Protein AF-A0A9W5U117-F1 (afdb_monomer)

Organism: NCBI:txid1827502

Nearest PDB structures (foldseek):
  7nsu-assembly1_D  TM=4.011E-01  e=8.907E+00  Escherichia coli
  5ew5-assembly4_D  TM=3.492E-01  e=7.490E+00  Escherichia coli
  2b5u-assembly2_C  TM=2.990E-01  e=9.998E+00  Escherichia coli

pLDDT: mean 82.05, std 20.02, range [37.41, 98.69]

Solvent-accessible surface area (backbone atoms only — not comparable to full-atom values): 9641 Å² total; per-residue (Å²): 63,78,56,64,68,55,53,55,46,52,48,52,50,50,52,39,69,75,46,72,49,92,86,60,82,87,54,60,66,49,38,70,44,58,48,43,51,49,37,51,51,51,47,55,52,50,52,52,56,39,51,54,50,35,51,56,52,61,75,46,41,90,84,46,91,71,83,72,72,79,61,64,67,60,52,48,51,38,52,54,51,46,55,49,39,53,50,53,44,52,53,50,51,52,51,49,53,51,50,52,52,56,51,53,53,52,49,53,41,52,52,50,51,51,53,51,54,50,52,53,53,51,32,56,73,69,70,66,72,46,87,87,72,64,62,59,66,76,47,54,67,43,35,88,74,61,83,87,85,75,89,69,71,67,74,65,71,72,73,78,74,87,125

Foldseek 3Di:
DPPVVVLVVVLVVLVCVLPVDPPDDDDLCCLVPVQLVVLVVQVVVLVVVQVVVQVVCVVCCVVDPDDGDDCVVSNVVSVVSNVVSVVSSVSVVVSVVSSVVSVVVVVVLVVLVVVVVVVVVVCVVVVNDDPVPPPVVSVVVSPPPDDDDDPPPVVPPPPPDDD

Sequence (163 aa):
MVDYQNVLTDMKDSVRTFESNSSGFVSQQFLEQDVADGFDKVKKKTIALTDDANSIIGSVQDLVSVKNIDDSEVLNNVRDGKKKAERIVEELTILDDYGTSQLEQTKEDLQTMKTYLTDIELRFKSGDLSVGNFDLEAVKGIGAYKGDSECCLWTRRYKFRKY

Structure (mmCIF, N/CA/C/O backbone):
data_AF-A0A9W5U117-F1
#
_entry.id   AF-A0A9W5U117-F1
#
loop_
_atom_site.group_PDB
_atom_site.id
_atom_site.type_symbol
_atom_site.label_atom_id
_atom_site.label_alt_id
_atom_site.label_comp_id
_atom_site.label_asym_id
_atom_site.label_entity_id
_atom_site.label_seq_id
_atom_site.pdbx_PDB_ins_code
_atom_site.Cart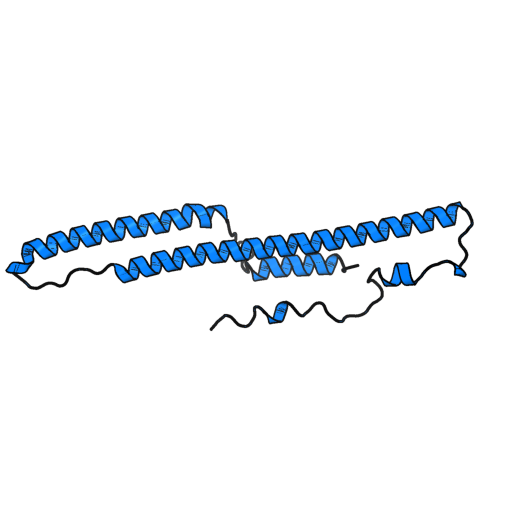n_x
_atom_site.Cartn_y
_atom_site.Cartn_z
_atom_site.occupancy
_atom_site.B_iso_or_equiv
_atom_site.auth_seq_id
_atom_site.auth_comp_id
_atom_site.auth_asym_id
_atom_site.auth_atom_id
_atom_site.pdbx_PDB_model_num
ATOM 1 N N . MET A 1 1 ? 19.114 -4.445 -25.990 1.00 50.53 1 MET A N 1
ATOM 2 C CA . MET A 1 1 ? 17.987 -3.548 -26.248 1.00 50.53 1 MET A CA 1
ATOM 3 C C . MET A 1 1 ? 16.709 -4.274 -25.948 1.00 50.53 1 MET A C 1
ATOM 5 O O . MET A 1 1 ? 16.259 -5.099 -26.738 1.00 50.53 1 MET A O 1
ATOM 9 N N . VAL A 1 2 ? 16.179 -3.974 -24.772 1.00 54.59 2 VAL A N 1
ATOM 10 C CA . VAL A 1 2 ? 14.787 -4.257 -24.479 1.00 54.59 2 VAL A CA 1
ATOM 11 C C . VAL A 1 2 ? 13.951 -3.543 -25.534 1.00 54.59 2 VAL A C 1
ATOM 13 O O . VAL A 1 2 ? 14.216 -2.385 -25.863 1.00 54.59 2 VAL A O 1
ATOM 16 N N . ASP A 1 3 ? 12.991 -4.242 -26.125 1.00 72.69 3 ASP A N 1
ATOM 17 C CA . ASP A 1 3 ? 12.005 -3.579 -26.963 1.00 72.69 3 ASP A CA 1
ATOM 18 C C . ASP A 1 3 ? 11.285 -2.564 -26.071 1.00 72.69 3 ASP A C 1
ATOM 20 O O . ASP A 1 3 ? 10.560 -2.937 -25.151 1.00 72.69 3 ASP A O 1
ATOM 24 N N . TYR A 1 4 ? 11.552 -1.278 -26.299 1.00 77.06 4 TYR A N 1
ATOM 25 C CA . TYR A 1 4 ? 11.001 -0.187 -25.502 1.00 77.06 4 TYR A CA 1
ATOM 26 C C . TYR A 1 4 ? 9.473 -0.261 -25.434 1.00 77.06 4 TYR A C 1
ATOM 28 O O . TYR A 1 4 ? 8.872 0.045 -24.405 1.00 77.06 4 TYR A O 1
ATOM 36 N N . GLN A 1 5 ? 8.838 -0.726 -26.513 1.00 82.12 5 GLN A N 1
ATOM 37 C CA . GLN A 1 5 ? 7.403 -0.941 -26.538 1.00 82.12 5 GLN A CA 1
ATOM 38 C C . GLN A 1 5 ? 6.990 -2.074 -25.591 1.00 82.12 5 GLN A C 1
ATOM 40 O O . GLN A 1 5 ? 5.984 -1.933 -24.893 1.00 82.12 5 GLN A O 1
ATOM 45 N N . ASN A 1 6 ? 7.767 -3.155 -25.517 1.00 85.50 6 ASN A N 1
ATOM 46 C CA . ASN A 1 6 ? 7.522 -4.241 -24.567 1.00 85.50 6 ASN A CA 1
ATOM 47 C C . ASN A 1 6 ? 7.774 -3.786 -23.126 1.00 85.50 6 ASN A C 1
ATOM 49 O O . ASN A 1 6 ? 6.921 -4.042 -22.289 1.00 85.50 6 ASN A O 1
ATOM 53 N N . VAL A 1 7 ? 8.829 -3.005 -22.849 1.00 86.25 7 VAL A N 1
ATOM 54 C CA . VAL A 1 7 ? 9.057 -2.412 -21.511 1.00 86.25 7 VAL A CA 1
ATOM 55 C C . VAL A 1 7 ? 7.846 -1.614 -21.048 1.00 86.25 7 VAL A C 1
ATOM 57 O O . VAL A 1 7 ? 7.329 -1.822 -19.953 1.00 86.25 7 VAL A O 1
ATOM 60 N N . LEU A 1 8 ? 7.366 -0.697 -21.891 1.00 89.50 8 LEU A N 1
ATOM 61 C CA . LEU A 1 8 ? 6.207 0.124 -21.557 1.00 89.50 8 LEU A CA 1
ATOM 62 C C . LEU A 1 8 ? 4.930 -0.711 -21.414 1.00 89.50 8 LEU A C 1
ATOM 64 O O . LEU A 1 8 ? 4.066 -0.375 -20.603 1.00 89.50 8 LEU A O 1
ATOM 68 N N . THR A 1 9 ? 4.804 -1.788 -22.193 1.00 92.25 9 THR A N 1
ATOM 69 C CA . THR A 1 9 ? 3.680 -2.726 -22.093 1.00 92.25 9 THR A CA 1
ATOM 70 C C . THR A 1 9 ? 3.724 -3.480 -20.764 1.00 92.25 9 THR A C 1
ATOM 72 O O . THR A 1 9 ? 2.730 -3.470 -20.042 1.00 92.25 9 THR A O 1
ATOM 75 N N . ASP A 1 10 ? 4.880 -4.013 -20.378 1.00 90.81 10 ASP A N 1
ATOM 76 C CA . ASP A 1 10 ? 5.081 -4.745 -19.126 1.00 90.81 10 ASP A CA 1
ATOM 77 C C . ASP A 1 10 ? 4.882 -3.846 -17.897 1.00 90.81 10 ASP A C 1
ATOM 79 O O . ASP A 1 10 ? 4.222 -4.237 -16.930 1.00 90.81 10 ASP A O 1
ATOM 83 N N . MET A 1 11 ? 5.375 -2.603 -17.940 1.00 92.62 11 MET A N 1
ATOM 84 C CA . MET A 1 11 ? 5.128 -1.607 -16.891 1.00 92.62 11 MET A CA 1
ATOM 85 C C . MET A 1 11 ? 3.634 -1.298 -16.759 1.00 92.62 11 MET A C 1
ATOM 87 O O . MET A 1 11 ? 3.086 -1.288 -15.654 1.00 92.62 11 MET A O 1
ATOM 91 N N . LYS A 1 12 ? 2.947 -1.080 -17.884 1.00 93.62 12 LYS A N 1
ATOM 92 C CA . LYS A 1 12 ? 1.503 -0.822 -17.904 1.00 93.62 12 LYS A CA 1
ATOM 93 C C . LYS A 1 12 ? 0.707 -2.005 -17.353 1.00 93.62 12 LYS A C 1
ATOM 95 O O . LYS A 1 12 ? -0.246 -1.797 -16.600 1.00 93.62 12 LYS A O 1
ATOM 100 N N . ASP A 1 13 ? 1.081 -3.226 -17.713 1.00 94.19 13 ASP A N 1
ATOM 101 C CA . ASP A 1 13 ? 0.420 -4.441 -17.243 1.00 94.19 13 ASP A CA 1
ATOM 102 C C . ASP A 1 13 ? 0.707 -4.712 -15.763 1.00 94.19 13 ASP A C 1
ATOM 104 O O . ASP A 1 13 ? -0.182 -5.168 -15.041 1.00 94.19 13 ASP A O 1
ATOM 108 N N . SER A 1 14 ? 1.891 -4.344 -15.271 1.00 94.12 14 SER A N 1
ATOM 109 C CA . SER A 1 14 ? 2.236 -4.401 -13.845 1.00 94.12 14 SER A CA 1
ATOM 110 C C . SER A 1 14 ? 1.375 -3.442 -13.020 1.00 94.12 14 SER A C 1
ATOM 112 O O . SER A 1 14 ? 0.785 -3.856 -12.021 1.00 94.12 14 SER A O 1
ATOM 114 N N . VAL A 1 15 ? 1.193 -2.199 -13.487 1.00 94.62 15 VAL A N 1
ATOM 115 C CA . VAL A 1 15 ? 0.280 -1.226 -12.857 1.00 94.62 15 VAL A CA 1
ATOM 116 C C . VAL A 1 15 ? -1.161 -1.745 -12.851 1.00 94.62 15 VAL A C 1
ATOM 118 O O . VAL A 1 15 ? -1.825 -1.701 -11.820 1.00 94.62 15 VAL A O 1
ATOM 121 N N . ARG A 1 16 ? -1.642 -2.296 -13.973 1.00 93.81 16 ARG A N 1
ATOM 122 C CA . ARG A 1 16 ? -2.995 -2.880 -14.073 1.00 93.81 16 ARG A CA 1
ATOM 123 C C . ARG A 1 16 ? -3.186 -4.132 -13.222 1.00 93.81 16 ARG A C 1
ATOM 125 O O . ARG A 1 16 ? -4.301 -4.430 -12.808 1.00 93.81 16 ARG A O 1
ATOM 132 N N . THR A 1 17 ? -2.125 -4.898 -12.999 1.00 94.31 17 THR A N 1
ATOM 133 C CA . THR A 1 17 ? -2.172 -6.078 -12.129 1.00 94.31 17 THR A CA 1
ATOM 134 C C . THR A 1 17 ? -2.291 -5.661 -10.666 1.00 94.31 17 THR A C 1
ATOM 136 O O . THR A 1 17 ? -3.016 -6.310 -9.913 1.00 94.31 17 THR A O 1
ATOM 139 N N . PHE A 1 18 ? -1.613 -4.576 -10.281 1.00 95.31 18 PHE A N 1
ATOM 140 C CA . PHE A 1 18 ? -1.716 -3.991 -8.948 1.00 95.31 18 PHE A CA 1
ATOM 141 C C . PHE A 1 18 ? -3.092 -3.347 -8.709 1.00 95.31 18 PHE A C 1
ATOM 143 O O . PHE A 1 18 ? -3.760 -3.671 -7.730 1.00 95.31 18 PHE A O 1
ATOM 150 N N . GLU A 1 19 ? -3.559 -2.507 -9.637 1.00 95.69 19 GLU A N 1
ATOM 151 C CA . GLU A 1 19 ? -4.892 -1.901 -9.605 1.00 95.69 19 GLU A CA 1
ATOM 152 C C . GLU A 1 19 ? -5.618 -2.127 -10.937 1.00 95.69 19 GLU A C 1
ATOM 154 O O . GLU A 1 19 ? -5.381 -1.460 -11.947 1.00 95.69 19 GLU A O 1
ATOM 159 N N . SER A 1 20 ? -6.515 -3.112 -10.932 1.00 94.94 20 SER A N 1
ATOM 160 C CA . SER A 1 20 ? -7.248 -3.541 -12.128 1.00 94.94 20 SER A CA 1
ATOM 161 C C . SER A 1 20 ? -8.339 -2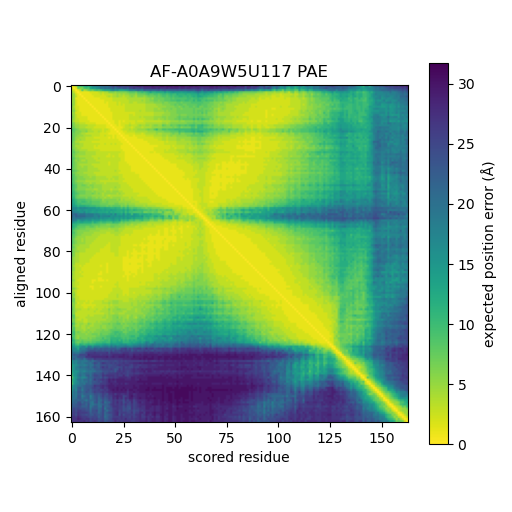.569 -12.570 1.00 94.94 20 SER A C 1
ATOM 163 O O . SER A 1 20 ? -8.735 -2.575 -13.740 1.00 94.94 20 SER A O 1
ATOM 165 N N . ASN A 1 21 ? -8.847 -1.740 -11.657 1.00 95.81 21 ASN A N 1
ATOM 166 C CA . ASN A 1 21 ? -9.831 -0.732 -11.990 1.00 95.81 21 ASN A CA 1
ATOM 167 C C . ASN A 1 21 ? -9.139 0.434 -12.702 1.00 95.81 21 ASN A C 1
ATOM 169 O O . ASN A 1 21 ? -8.279 1.106 -12.144 1.00 95.81 21 ASN A O 1
ATOM 173 N N . SER A 1 22 ? -9.570 0.737 -13.925 1.00 90.88 22 SER A N 1
ATOM 174 C CA . SER A 1 22 ? -9.019 1.847 -14.708 1.00 90.88 22 SER A CA 1
ATOM 175 C C . SER A 1 22 ? -9.222 3.227 -14.075 1.00 90.88 22 SER A C 1
ATOM 177 O O . SER A 1 22 ? -8.511 4.159 -14.435 1.00 90.88 22 SER A O 1
ATOM 179 N N . SER A 1 23 ? -10.202 3.376 -13.180 1.00 94.50 23 SER A N 1
ATOM 180 C CA . SER A 1 23 ? -10.399 4.583 -12.367 1.00 94.50 23 SER A CA 1
ATOM 181 C C . SER A 1 23 ? -9.977 4.382 -10.908 1.00 94.50 23 SER A C 1
ATOM 183 O O . SER A 1 23 ? -10.337 5.189 -10.053 1.00 94.50 23 SER A O 1
ATOM 185 N N . GLY A 1 24 ? -9.300 3.273 -10.603 1.00 94.25 24 GLY A N 1
ATOM 186 C CA . GLY A 1 24 ? -8.748 2.994 -9.288 1.00 94.25 24 GLY A CA 1
ATOM 187 C C . GLY A 1 24 ? -7.577 3.923 -8.989 1.00 94.25 24 GLY A C 1
ATOM 188 O O . GLY A 1 24 ? -6.803 4.285 -9.874 1.00 94.25 24 GLY A O 1
ATOM 189 N N . PHE A 1 25 ? -7.470 4.334 -7.732 1.00 94.44 25 PHE A N 1
ATOM 190 C CA . PHE A 1 25 ? -6.395 5.191 -7.258 1.00 94.44 25 PHE A CA 1
ATOM 191 C C . PHE A 1 25 ? -5.985 4.747 -5.859 1.00 94.44 25 PHE A C 1
ATOM 193 O O . PHE A 1 25 ? -6.806 4.725 -4.941 1.00 94.44 25 PHE A O 1
ATOM 200 N N . VAL A 1 26 ? -4.707 4.404 -5.709 1.00 95.88 26 VAL A N 1
ATOM 201 C CA . VAL A 1 26 ? -4.105 4.029 -4.431 1.00 95.88 26 VAL A CA 1
ATOM 202 C C . VAL A 1 26 ? -3.204 5.172 -3.987 1.00 95.88 26 VAL A C 1
ATOM 204 O O . VAL A 1 26 ? -2.243 5.512 -4.670 1.00 95.88 26 VAL A O 1
ATOM 207 N N . SER A 1 27 ? -3.521 5.774 -2.842 1.00 97.50 27 SER A N 1
ATOM 208 C CA . SER A 1 27 ? -2.702 6.824 -2.236 1.00 97.50 27 SER A CA 1
ATOM 209 C C . SER A 1 27 ? -1.953 6.267 -1.036 1.00 97.50 27 SER A C 1
ATOM 211 O O . SER A 1 27 ? -2.570 5.913 -0.031 1.00 97.50 27 SER A O 1
ATOM 213 N N . GLN A 1 28 ? -0.623 6.223 -1.134 1.00 97.25 28 GLN A N 1
ATOM 214 C CA . GLN A 1 28 ? 0.247 5.835 -0.023 1.00 97.25 28 GLN A CA 1
ATOM 215 C C . GLN A 1 28 ? -0.006 6.709 1.208 1.00 97.25 28 GLN A C 1
ATOM 217 O O . GLN A 1 28 ? -0.242 6.184 2.290 1.00 97.25 28 GLN A O 1
ATOM 222 N N . GLN A 1 29 ? -0.061 8.032 1.025 1.00 97.75 29 GLN A N 1
ATOM 223 C CA . GLN A 1 29 ? -0.299 8.968 2.121 1.00 97.75 29 GLN A CA 1
ATOM 224 C C . GLN A 1 29 ? -1.622 8.678 2.843 1.00 97.75 29 GLN A C 1
ATOM 226 O O . GLN A 1 29 ? -1.661 8.667 4.069 1.00 97.75 29 GLN A O 1
ATOM 231 N N . PHE A 1 30 ? -2.694 8.401 2.09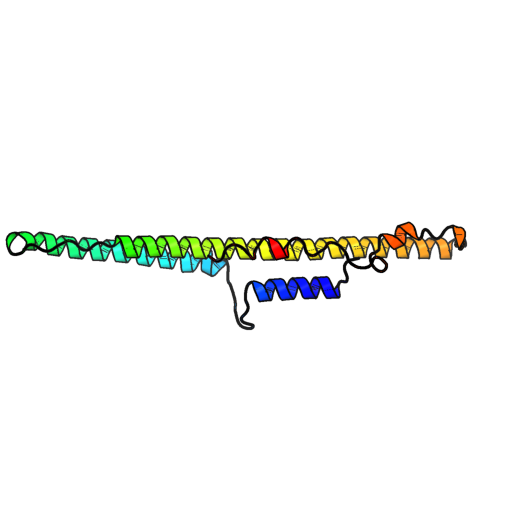5 1.00 98.00 30 PHE A N 1
ATOM 232 C CA . PHE A 1 30 ? -3.992 8.061 2.682 1.00 98.00 30 PHE A CA 1
ATOM 233 C C . PHE A 1 30 ? -3.927 6.765 3.506 1.00 98.00 30 PHE A C 1
ATOM 235 O O . PHE A 1 30 ? -4.519 6.676 4.580 1.00 98.00 30 PHE A O 1
ATOM 242 N N . LEU A 1 31 ? -3.195 5.753 3.029 1.00 98.19 31 LEU A N 1
ATOM 243 C CA . LEU A 1 31 ? -3.026 4.484 3.742 1.00 98.19 31 LEU A CA 1
ATOM 244 C C . LEU A 1 31 ? -2.189 4.641 5.021 1.00 98.19 31 LEU A C 1
ATOM 246 O O . LEU A 1 31 ? -2.549 4.090 6.062 1.00 98.19 31 LEU A O 1
ATOM 250 N N . GLU A 1 32 ? -1.095 5.395 4.950 1.00 97.25 32 GLU A N 1
ATOM 251 C CA . GLU A 1 32 ? -0.170 5.601 6.070 1.00 97.25 32 GLU A CA 1
ATOM 252 C C . GLU A 1 32 ? -0.718 6.561 7.129 1.00 97.25 32 GLU A C 1
ATOM 254 O O . GLU A 1 32 ? -0.394 6.417 8.306 1.00 97.25 32 GLU A O 1
ATOM 259 N N . GLN A 1 33 ? -1.541 7.534 6.728 1.00 96.75 33 GLN A N 1
ATOM 260 C CA . GLN A 1 33 ? -2.073 8.568 7.616 1.00 96.75 33 GLN A CA 1
ATOM 261 C C . GLN A 1 33 ? -3.543 8.301 7.934 1.00 96.75 33 GLN A C 1
ATOM 263 O O . GLN A 1 33 ? -3.868 7.812 9.014 1.00 96.75 33 GLN A O 1
ATOM 268 N N . ASP A 1 34 ? -4.445 8.572 6.990 1.00 97.94 34 ASP A N 1
ATOM 269 C CA . ASP A 1 34 ? -5.888 8.582 7.244 1.00 97.94 34 ASP A CA 1
ATOM 270 C C . ASP A 1 34 ? -6.436 7.216 7.671 1.00 97.94 34 ASP A C 1
ATOM 272 O O . ASP A 1 34 ? -7.250 7.124 8.596 1.00 97.94 34 ASP A O 1
ATOM 276 N N . VAL A 1 35 ? -5.990 6.140 7.019 1.00 97.75 35 VAL A N 1
ATOM 277 C CA . VAL A 1 35 ? -6.416 4.776 7.354 1.00 97.75 35 VAL A CA 1
ATOM 278 C C . VAL A 1 35 ? -5.835 4.344 8.699 1.00 97.75 35 VAL A C 1
ATOM 280 O O . VAL A 1 35 ? -6.575 3.813 9.534 1.00 97.75 35 VAL A O 1
ATOM 283 N N . ALA A 1 36 ? -4.549 4.604 8.950 1.00 95.31 36 ALA A N 1
ATOM 284 C CA . ALA A 1 36 ? -3.911 4.296 10.228 1.00 95.31 36 ALA A CA 1
ATOM 285 C C . ALA A 1 36 ? -4.595 5.029 11.400 1.00 95.31 36 ALA A C 1
ATOM 287 O O . ALA A 1 36 ? -4.961 4.395 12.399 1.00 95.31 36 ALA A O 1
ATOM 288 N N . ASP A 1 37 ? -4.862 6.326 11.232 1.00 97.88 37 ASP A N 1
ATOM 289 C CA . ASP A 1 37 ? -5.573 7.171 12.193 1.00 97.88 37 ASP A CA 1
ATOM 290 C C . ASP A 1 37 ? -7.024 6.731 12.388 1.00 97.88 37 ASP A C 1
ATOM 292 O O . ASP A 1 37 ? -7.544 6.729 13.509 1.00 97.88 37 ASP A O 1
ATOM 296 N N . GLY A 1 38 ? -7.704 6.354 11.303 1.00 98.50 38 GLY A N 1
ATOM 297 C CA . GLY A 1 38 ? -9.057 5.810 11.339 1.00 98.50 38 GLY A CA 1
ATOM 298 C C . GLY A 1 38 ? -9.132 4.567 12.222 1.00 98.50 38 GLY A C 1
ATOM 299 O O . GLY A 1 38 ? -9.978 4.485 13.117 1.00 98.50 38 GLY A O 1
ATOM 300 N N . PHE A 1 39 ? -8.191 3.642 12.044 1.00 98.50 39 PHE A N 1
ATOM 301 C CA . PHE A 1 39 ? -8.080 2.445 12.873 1.00 98.50 39 PHE A CA 1
ATOM 302 C C . PHE A 1 39 ? -7.770 2.762 14.343 1.00 98.50 39 PHE A C 1
ATOM 304 O O . PHE A 1 39 ? -8.356 2.141 15.234 1.00 98.50 39 PHE A O 1
ATOM 311 N N . ASP A 1 40 ? -6.932 3.761 14.633 1.00 98.38 40 ASP A N 1
ATOM 312 C CA . ASP A 1 40 ? -6.694 4.195 16.018 1.00 98.38 40 ASP A CA 1
ATOM 313 C C . ASP A 1 40 ? -7.920 4.838 16.665 1.00 98.38 40 ASP A C 1
ATOM 315 O O . ASP A 1 40 ? -8.179 4.621 17.853 1.00 98.38 40 ASP A O 1
ATOM 319 N N . LYS A 1 41 ? -8.716 5.589 15.900 1.00 98.62 41 LYS A N 1
ATOM 320 C CA . LYS A 1 41 ? -9.991 6.140 16.377 1.00 98.62 41 LYS A CA 1
ATOM 321 C C . LYS A 1 41 ? -10.985 5.026 16.702 1.00 98.62 41 LYS A C 1
ATOM 323 O O . LYS A 1 41 ? -11.615 5.087 17.758 1.00 98.62 41 LYS A O 1
ATOM 328 N N . VAL A 1 42 ? -11.099 4.007 15.845 1.00 98.56 42 VAL A N 1
ATOM 329 C CA . VAL A 1 42 ? -11.957 2.833 16.094 1.00 98.56 42 VAL A CA 1
ATOM 330 C C . VAL A 1 42 ? -11.515 2.106 17.361 1.00 98.56 42 VAL A C 1
ATOM 332 O O . VAL A 1 42 ? -12.344 1.874 18.239 1.00 98.56 42 VAL A O 1
ATOM 335 N N . LYS A 1 43 ? -10.214 1.825 17.509 1.00 98.56 43 LYS A N 1
ATOM 336 C CA . LYS A 1 43 ? -9.652 1.204 18.717 1.00 98.56 43 LYS A CA 1
ATOM 337 C C . LYS A 1 43 ? -10.010 1.980 19.981 1.00 98.56 43 LYS A C 1
ATOM 339 O O . LYS A 1 43 ? -10.581 1.412 20.904 1.00 98.56 43 LYS A O 1
ATOM 344 N N . LYS A 1 44 ? -9.700 3.281 20.012 1.00 98.69 44 LYS A N 1
ATOM 345 C CA . LYS A 1 44 ? -9.932 4.135 21.188 1.00 98.69 44 LYS A CA 1
ATOM 346 C C . LYS A 1 44 ? -11.408 4.188 21.571 1.00 98.69 44 LYS A C 1
ATOM 348 O O . LYS A 1 44 ? -11.731 4.046 22.744 1.00 98.69 44 LYS A O 1
ATOM 353 N N . LYS A 1 45 ? -12.298 4.375 20.590 1.00 98.62 45 LYS A N 1
ATOM 354 C CA . LYS A 1 45 ? -13.743 4.421 20.842 1.00 98.62 45 LYS A CA 1
ATOM 355 C C . LYS A 1 45 ? -14.291 3.081 21.321 1.00 98.62 45 LYS A C 1
ATOM 357 O O . LYS A 1 45 ? -15.129 3.076 22.210 1.00 98.62 45 LYS A O 1
ATOM 362 N N . THR A 1 46 ? -13.830 1.974 20.746 1.00 98.44 46 THR A N 1
ATOM 363 C CA . THR A 1 46 ? -14.316 0.638 21.117 1.00 98.44 46 THR A CA 1
ATOM 364 C C . THR A 1 46 ? -13.936 0.296 22.552 1.00 98.44 46 THR A C 1
ATOM 366 O O . THR A 1 46 ? -14.814 -0.106 23.309 1.00 98.44 46 THR A O 1
ATOM 369 N N . ILE A 1 47 ? -12.678 0.540 22.940 1.00 98.62 47 ILE A N 1
ATOM 370 C CA . ILE A 1 47 ? -12.208 0.325 24.317 1.00 98.62 47 ILE A CA 1
ATOM 371 C C . ILE A 1 47 ? -13.028 1.179 25.284 1.00 98.62 47 ILE A C 1
ATOM 373 O O . ILE A 1 47 ? -13.624 0.645 26.208 1.00 98.62 47 ILE A O 1
ATOM 377 N N . ALA A 1 48 ? -13.151 2.485 25.019 1.00 98.62 48 ALA A N 1
ATOM 378 C CA . ALA A 1 48 ? -13.899 3.388 25.894 1.00 98.62 48 ALA A CA 1
ATOM 379 C C . ALA A 1 48 ? -15.363 2.951 26.084 1.00 98.62 48 ALA A C 1
ATOM 381 O O . ALA A 1 48 ? -15.840 2.872 27.209 1.00 98.62 48 ALA A O 1
ATOM 382 N N . LEU A 1 49 ? -16.066 2.613 24.997 1.00 98.56 49 LEU A N 1
ATOM 383 C CA . LEU A 1 49 ? -17.460 2.164 25.075 1.00 98.56 49 LEU A CA 1
ATOM 384 C C . LEU A 1 49 ? -17.605 0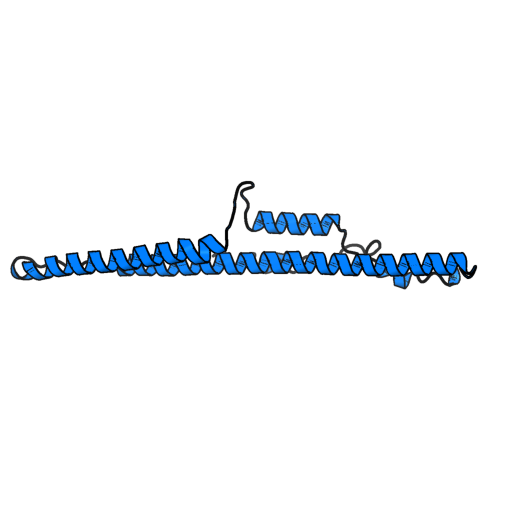.813 25.787 1.00 98.56 49 LEU A C 1
ATOM 386 O O . LEU A 1 49 ? -18.594 0.594 26.485 1.00 98.56 49 LEU A O 1
ATOM 390 N N . THR A 1 50 ? -16.641 -0.089 25.604 1.00 98.50 50 THR A N 1
ATOM 391 C CA . THR A 1 50 ? -16.640 -1.412 26.241 1.00 98.50 50 THR A CA 1
ATOM 392 C C . THR A 1 50 ? -16.367 -1.294 27.735 1.00 98.50 50 THR A C 1
ATOM 394 O O . THR A 1 50 ? -17.081 -1.902 28.531 1.00 98.50 50 THR A O 1
ATOM 397 N N . ASP A 1 51 ? -15.404 -0.461 28.126 1.00 98.31 51 ASP A N 1
ATOM 398 C CA . ASP A 1 51 ? -15.090 -0.162 29.523 1.00 98.31 51 ASP A CA 1
ATOM 399 C C . ASP A 1 51 ? -16.275 0.512 30.230 1.00 98.31 51 ASP A C 1
ATOM 401 O O . ASP A 1 51 ? -16.672 0.079 31.315 1.00 98.31 51 ASP A O 1
ATOM 405 N N . ASP A 1 52 ? -16.902 1.509 29.596 1.00 98.25 52 ASP A N 1
ATOM 406 C CA . ASP A 1 52 ? -18.081 2.199 30.132 1.00 98.25 52 ASP A CA 1
ATOM 407 C C . ASP A 1 52 ? -19.254 1.228 30.337 1.00 98.25 52 ASP A C 1
ATOM 409 O O . ASP A 1 52 ? -19.877 1.196 31.402 1.00 98.25 52 ASP A O 1
ATOM 413 N N . ALA A 1 53 ? -19.544 0.390 29.338 1.00 97.31 53 ALA A N 1
ATOM 414 C CA . ALA A 1 53 ? -20.607 -0.604 29.434 1.00 97.31 53 ALA A CA 1
ATOM 415 C C . ALA A 1 53 ? -20.312 -1.658 30.512 1.00 97.31 53 ALA A C 1
ATOM 417 O O . ALA A 1 53 ? -21.203 -2.013 31.284 1.00 97.31 53 ALA A O 1
ATOM 418 N N . ASN A 1 54 ? -19.065 -2.123 30.612 1.00 97.56 54 ASN A N 1
ATOM 419 C CA . ASN A 1 54 ? -18.647 -3.084 31.631 1.00 97.56 54 ASN A CA 1
ATOM 420 C C . ASN A 1 54 ? -18.686 -2.491 33.046 1.00 97.56 54 ASN A C 1
ATOM 422 O O . ASN A 1 54 ? -19.021 -3.203 33.992 1.00 97.56 54 ASN A O 1
ATOM 426 N N . SER A 1 55 ? -18.429 -1.190 33.197 1.00 96.88 55 SER A N 1
ATOM 427 C CA . SER A 1 55 ? -18.627 -0.466 34.457 1.00 96.88 55 SER A CA 1
ATOM 428 C C . SER A 1 55 ? -20.103 -0.466 34.882 1.00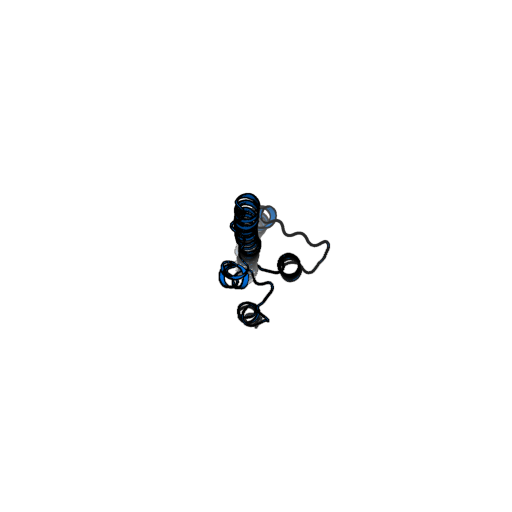 96.88 55 SER A C 1
ATOM 430 O O . SER A 1 55 ? -20.429 -0.795 36.025 1.00 96.88 55 SER A O 1
ATOM 432 N N . ILE A 1 56 ? -21.019 -0.200 33.940 1.00 95.75 56 ILE A N 1
ATOM 433 C CA . ILE A 1 56 ? -22.469 -0.260 34.190 1.00 95.75 56 ILE A CA 1
ATOM 434 C C . ILE A 1 56 ? -22.906 -1.690 34.535 1.00 95.75 56 ILE A C 1
ATOM 436 O O . ILE A 1 56 ? -23.633 -1.876 35.511 1.00 95.75 56 ILE A O 1
ATOM 440 N N . ILE A 1 57 ? -22.441 -2.703 33.794 1.00 95.19 57 ILE A N 1
ATOM 441 C CA . ILE A 1 57 ? -22.718 -4.123 34.082 1.00 95.19 57 ILE A CA 1
ATOM 442 C C . ILE A 1 57 ? -22.257 -4.486 35.499 1.00 95.19 57 ILE A C 1
ATOM 444 O O . ILE A 1 57 ? -23.019 -5.090 36.254 1.00 95.19 57 ILE A O 1
ATOM 448 N N . GLY A 1 58 ? -21.049 -4.069 35.886 1.00 94.94 58 GLY A N 1
ATOM 449 C CA . GLY A 1 58 ? -20.511 -4.301 37.226 1.00 94.94 58 GLY A CA 1
ATOM 450 C C . GLY A 1 58 ? -21.353 -3.666 38.336 1.00 94.94 58 GLY A C 1
ATOM 451 O O . GLY A 1 58 ? -21.466 -4.241 39.415 1.00 94.94 58 GLY A O 1
ATOM 452 N N . SER A 1 59 ? -21.997 -2.524 38.069 1.00 94.12 59 SER A N 1
ATOM 453 C CA . SER A 1 59 ? -22.818 -1.815 39.062 1.00 94.12 59 SER A CA 1
ATOM 454 C C . SER A 1 59 ? -24.134 -2.515 39.435 1.00 94.12 59 SER A C 1
ATOM 456 O O . SER A 1 59 ? -24.694 -2.200 40.480 1.00 94.12 59 SER A O 1
ATOM 458 N N . VAL A 1 60 ? -24.619 -3.448 38.604 1.00 92.19 60 VAL A N 1
ATOM 459 C CA . VAL A 1 60 ? -25.892 -4.180 38.802 1.00 92.19 60 VAL A CA 1
ATOM 460 C C . VAL A 1 60 ? -25.701 -5.692 38.963 1.00 92.19 60 VAL A C 1
ATOM 462 O O . VAL A 1 60 ? -26.667 -6.461 38.940 1.00 92.19 60 VAL A O 1
ATOM 465 N N . GLN A 1 61 ? -24.449 -6.141 39.073 1.00 88.88 61 GLN A N 1
ATOM 466 C CA . GLN A 1 61 ? -24.083 -7.557 39.032 1.00 88.88 61 GLN A CA 1
ATOM 467 C C . GLN A 1 61 ? -24.570 -8.350 40.260 1.00 88.88 61 GLN A C 1
ATOM 469 O O . GLN A 1 61 ? -24.668 -9.577 40.211 1.00 88.88 61 GLN A O 1
ATOM 474 N N . ASP A 1 62 ? -24.896 -7.657 41.351 1.00 90.38 62 ASP A N 1
ATOM 475 C CA . ASP A 1 62 ? -25.523 -8.204 42.556 1.00 90.38 62 ASP A CA 1
ATOM 476 C C . ASP A 1 62 ? -26.982 -8.630 42.324 1.00 90.38 62 ASP A C 1
ATOM 478 O O . ASP A 1 62 ? -27.448 -9.594 42.932 1.00 90.38 62 ASP A O 1
ATOM 482 N N . LEU A 1 63 ? -27.692 -7.946 41.423 1.00 90.69 63 LEU A N 1
ATOM 483 C CA . LEU A 1 63 ? -29.086 -8.237 41.084 1.00 90.69 63 LEU A CA 1
ATOM 484 C C . LEU A 1 63 ? -29.204 -9.345 40.034 1.00 90.69 63 LEU A C 1
ATOM 486 O O . LEU A 1 63 ? -30.132 -10.156 40.075 1.00 90.69 63 LEU A O 1
ATOM 490 N N . VAL A 1 64 ? -28.289 -9.359 39.061 1.00 88.31 64 VAL A N 1
ATOM 491 C CA . VAL A 1 64 ? -28.318 -10.285 37.927 1.00 88.31 64 VAL A CA 1
ATOM 492 C C . VAL A 1 64 ? -26.911 -10.565 37.401 1.00 88.31 64 VAL A C 1
ATOM 494 O O . VAL A 1 64 ? -26.113 -9.659 37.171 1.00 88.31 64 VAL A O 1
ATOM 497 N N . SER A 1 65 ? -26.605 -11.841 37.153 1.00 90.31 65 SER A N 1
ATOM 498 C CA . SER A 1 65 ? -25.326 -12.231 36.559 1.00 90.31 65 SER A CA 1
ATOM 499 C C . SER A 1 65 ? -25.343 -11.991 35.048 1.00 90.31 65 SER A C 1
ATOM 501 O O . SER A 1 65 ? -26.012 -12.706 34.300 1.00 90.31 65 SER A O 1
ATOM 503 N N . VAL A 1 66 ? -24.601 -10.975 34.604 1.00 90.62 66 VAL A N 1
ATOM 504 C CA . VAL A 1 66 ? -24.394 -10.633 33.191 1.00 90.62 66 VAL A CA 1
ATOM 505 C C . VAL A 1 66 ? -22.899 -10.704 32.881 1.00 90.62 66 VAL A C 1
ATOM 507 O O . VAL A 1 66 ? -22.065 -10.290 33.687 1.00 90.62 66 VAL A O 1
ATOM 510 N N . LYS A 1 67 ? -22.549 -11.271 31.722 1.00 93.06 67 LYS A N 1
ATOM 511 C CA . LYS A 1 67 ? -21.161 -11.347 31.249 1.00 93.06 67 LYS A CA 1
ATOM 512 C C . LYS A 1 67 ? -20.712 -9.976 30.732 1.00 93.06 67 LYS A C 1
ATOM 514 O O . LYS A 1 67 ? -21.469 -9.317 30.025 1.00 93.06 67 LYS A O 1
ATOM 519 N N . ASN A 1 68 ? -19.462 -9.611 31.010 1.00 95.81 68 ASN A N 1
ATOM 520 C CA . ASN A 1 68 ? -18.823 -8.445 30.405 1.00 95.81 68 ASN A CA 1
ATOM 521 C C . ASN A 1 68 ? -18.754 -8.560 28.874 1.00 95.81 68 ASN A C 1
ATOM 523 O O . ASN A 1 68 ? -18.603 -9.650 28.310 1.00 95.81 68 ASN A O 1
ATOM 527 N N . ILE A 1 69 ? -18.831 -7.405 28.227 1.00 97.06 69 ILE A N 1
ATOM 528 C CA . ILE A 1 69 ? -18.582 -7.214 26.805 1.00 97.06 69 ILE A CA 1
ATOM 529 C C . ILE A 1 69 ? -17.082 -7.381 26.547 1.00 97.06 69 ILE A C 1
ATOM 531 O O . ILE A 1 69 ? -16.251 -6.906 27.323 1.00 97.06 69 ILE A O 1
ATOM 535 N N . ASP A 1 70 ? -16.758 -8.072 25.458 1.00 97.75 70 ASP A N 1
ATOM 536 C CA . ASP A 1 70 ? -15.399 -8.339 24.992 1.00 97.75 70 ASP A CA 1
ATOM 537 C C . ASP A 1 70 ? -15.190 -7.651 23.639 1.00 97.75 70 ASP A C 1
ATOM 539 O O . ASP A 1 70 ? -15.937 -7.901 22.691 1.00 97.75 70 ASP A O 1
ATOM 543 N N . ASP A 1 71 ? -14.187 -6.782 23.549 1.00 98.25 71 ASP A N 1
ATOM 544 C CA . ASP A 1 71 ? -13.840 -6.028 22.345 1.00 98.25 71 ASP A CA 1
ATOM 545 C C . ASP A 1 71 ? -12.682 -6.641 21.542 1.00 98.25 71 ASP A C 1
ATOM 547 O O . ASP A 1 71 ? -12.287 -6.102 20.501 1.00 98.25 71 ASP A O 1
ATOM 551 N N . SER A 1 72 ? -12.169 -7.801 21.965 1.00 98.44 72 SER A N 1
ATOM 552 C CA . SER A 1 72 ? -10.998 -8.452 21.369 1.00 98.44 72 SER A CA 1
ATOM 553 C C . SER A 1 72 ? 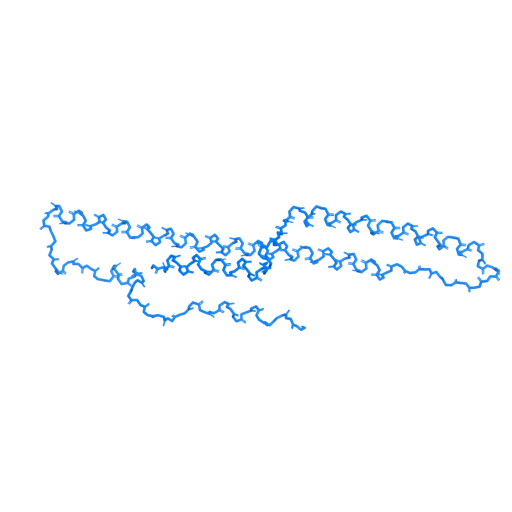-11.130 -8.672 19.861 1.00 98.44 72 SER A C 1
ATOM 555 O O . SER A 1 72 ? -10.161 -8.500 19.119 1.00 98.44 72 SER A O 1
ATOM 557 N N . GLU A 1 73 ? -12.320 -9.035 19.374 1.00 98.44 73 GLU A N 1
ATOM 558 C CA . GLU A 1 73 ? -12.571 -9.236 17.942 1.00 98.44 73 GLU A CA 1
ATOM 559 C C . GLU A 1 73 ? -12.383 -7.938 17.144 1.00 98.44 73 GLU A C 1
ATOM 561 O O . GLU A 1 73 ? -11.679 -7.919 16.130 1.00 98.44 73 GLU A O 1
ATOM 566 N N . VAL A 1 74 ? -12.941 -6.828 17.630 1.00 98.38 74 VAL A N 1
ATOM 567 C CA . VAL A 1 74 ? -12.796 -5.518 16.984 1.00 98.38 74 VAL A CA 1
ATOM 568 C C . VAL A 1 74 ? -11.333 -5.083 17.001 1.00 98.38 74 VAL A C 1
ATOM 570 O O . VAL A 1 74 ? -10.815 -4.627 15.981 1.00 98.38 74 VAL A O 1
ATOM 573 N N . LEU A 1 75 ? -10.633 -5.275 18.122 1.00 98.56 75 LEU A N 1
ATOM 574 C CA . LEU A 1 75 ? -9.213 -4.940 18.243 1.00 98.56 75 LEU A CA 1
ATOM 575 C C . LEU A 1 75 ? -8.324 -5.778 17.314 1.00 98.56 75 LEU A C 1
ATOM 577 O O . LEU A 1 75 ? -7.361 -5.256 16.741 1.00 98.56 75 LEU A O 1
ATOM 581 N N . ASN A 1 76 ? -8.657 -7.054 17.112 1.00 98.62 76 ASN A N 1
ATOM 582 C CA . ASN A 1 76 ? -7.987 -7.903 16.132 1.00 98.62 76 ASN A CA 1
ATOM 583 C C . ASN A 1 76 ? -8.219 -7.390 14.704 1.00 98.62 76 ASN A C 1
ATOM 585 O O . ASN A 1 76 ? -7.252 -7.225 13.962 1.00 98.62 76 ASN A O 1
ATOM 589 N N . ASN A 1 77 ? -9.456 -7.034 14.352 1.00 98.44 77 ASN A N 1
ATOM 590 C CA . ASN A 1 77 ? -9.786 -6.480 13.035 1.00 98.44 77 ASN A CA 1
ATOM 591 C C . ASN A 1 77 ? -9.092 -5.135 12.769 1.00 98.44 77 ASN A C 1
ATOM 593 O O . ASN A 1 77 ? -8.625 -4.891 11.657 1.00 98.44 77 ASN A O 1
ATOM 597 N N . VAL A 1 78 ? -8.957 -4.280 13.789 1.00 98.56 78 VAL A N 1
ATOM 598 C CA . VAL A 1 78 ? -8.162 -3.043 13.710 1.00 98.56 78 VAL A CA 1
ATOM 599 C C . VAL A 1 78 ? -6.710 -3.360 13.357 1.00 98.56 78 VAL A C 1
ATOM 601 O O . VAL A 1 78 ? -6.143 -2.755 12.446 1.00 98.56 78 VAL A O 1
ATOM 604 N N . ARG A 1 79 ? -6.092 -4.312 14.066 1.00 98.44 79 ARG A N 1
ATOM 605 C CA . ARG A 1 79 ? -4.703 -4.716 13.811 1.00 98.44 79 ARG A CA 1
ATOM 606 C C . ARG A 1 79 ? -4.539 -5.278 12.401 1.00 98.44 79 ARG A C 1
ATOM 608 O O . ARG A 1 79 ? -3.577 -4.937 11.718 1.00 98.44 79 ARG A O 1
ATOM 615 N N . ASP A 1 80 ? -5.456 -6.132 11.970 1.00 98.44 80 ASP A N 1
ATOM 616 C CA . ASP A 1 80 ? -5.374 -6.789 10.668 1.00 98.44 80 ASP A CA 1
ATOM 617 C C . ASP A 1 80 ? -5.621 -5.798 9.522 1.00 98.44 80 ASP A C 1
ATOM 619 O O . ASP A 1 80 ? -4.964 -5.872 8.481 1.00 98.44 80 ASP A O 1
ATOM 623 N N . GLY A 1 81 ? -6.489 -4.809 9.742 1.00 98.19 81 GLY A N 1
ATOM 624 C CA . GLY A 1 81 ? -6.691 -3.677 8.847 1.00 98.19 81 GLY A CA 1
ATOM 625 C C . GLY A 1 81 ? -5.437 -2.819 8.676 1.00 98.19 81 GLY A C 1
ATOM 626 O O . GLY A 1 81 ? -5.039 -2.552 7.542 1.00 98.19 81 GLY A O 1
ATOM 627 N N . LYS A 1 82 ? -4.757 -2.468 9.778 1.00 98.31 82 LYS A N 1
ATOM 628 C CA . LYS A 1 82 ? -3.467 -1.755 9.737 1.00 98.31 82 LYS A CA 1
ATOM 629 C C . LYS A 1 82 ? -2.403 -2.537 8.965 1.00 98.31 82 LYS A C 1
ATOM 631 O O . LYS A 1 82 ? -1.836 -2.013 8.013 1.00 98.31 82 LYS A O 1
ATOM 636 N N . LYS A 1 83 ? -2.237 -3.828 9.269 1.00 98.44 83 LYS A N 1
ATOM 637 C CA . LYS A 1 83 ? -1.320 -4.719 8.532 1.00 98.44 83 LYS A CA 1
ATOM 638 C C . LYS A 1 83 ? -1.651 -4.828 7.047 1.00 98.44 83 LYS A C 1
ATOM 640 O O . LYS A 1 83 ? -0.779 -5.085 6.223 1.00 98.44 83 LYS A O 1
ATOM 645 N N . LYS A 1 84 ? -2.930 -4.738 6.677 1.00 98.25 84 LYS A N 1
ATOM 646 C CA . LYS A 1 84 ? -3.332 -4.735 5.269 1.00 98.25 84 LYS A CA 1
ATOM 647 C C . LYS A 1 84 ? -2.931 -3.426 4.588 1.00 98.25 84 LYS A C 1
ATOM 649 O O . LYS A 1 84 ? -2.446 -3.497 3.468 1.00 98.25 84 LYS A O 1
ATOM 654 N N . ALA A 1 85 ? -3.107 -2.279 5.245 1.00 98.19 85 ALA A N 1
ATOM 655 C CA . ALA A 1 85 ? -2.663 -0.989 4.719 1.00 98.19 85 ALA A CA 1
ATOM 656 C C . ALA A 1 85 ? -1.139 -0.963 4.514 1.00 98.19 85 ALA A C 1
ATOM 658 O O . ALA A 1 85 ? -0.691 -0.647 3.418 1.00 98.19 85 ALA A O 1
ATOM 659 N N . GLU A 1 86 ? -0.369 -1.405 5.513 1.00 98.06 86 GLU A N 1
ATOM 660 C CA . GLU A 1 86 ? 1.097 -1.528 5.439 1.00 98.06 86 GLU A CA 1
ATOM 661 C C . GLU A 1 86 ? 1.540 -2.399 4.255 1.00 98.06 86 GLU A C 1
ATOM 663 O O . GLU A 1 86 ? 2.363 -1.977 3.450 1.00 98.06 86 GLU A O 1
ATOM 668 N N . ARG A 1 87 ? 0.930 -3.577 4.073 1.00 98.25 87 ARG A N 1
ATOM 669 C CA . ARG A 1 87 ? 1.247 -4.449 2.929 1.00 98.25 87 ARG A CA 1
ATOM 670 C C . ARG A 1 87 ? 0.955 -3.810 1.573 1.00 98.25 87 ARG A C 1
ATOM 672 O O . ARG A 1 87 ? 1.705 -4.038 0.636 1.00 98.25 87 ARG A O 1
ATOM 679 N N . ILE A 1 88 ? -0.124 -3.034 1.449 1.00 97.75 88 ILE A N 1
ATOM 680 C CA . ILE A 1 88 ? -0.432 -2.344 0.185 1.00 97.75 88 ILE A CA 1
ATOM 681 C C . ILE A 1 88 ? 0.636 -1.283 -0.112 1.00 97.75 88 ILE A C 1
ATOM 683 O O . ILE A 1 88 ? 1.016 -1.116 -1.267 1.00 97.75 88 ILE A O 1
ATOM 687 N N . VAL A 1 89 ? 1.140 -0.593 0.915 1.00 98.12 89 VAL A N 1
ATOM 688 C CA . VAL A 1 89 ? 2.255 0.354 0.769 1.00 98.12 89 VAL A CA 1
ATOM 689 C C . VAL A 1 89 ? 3.526 -0.367 0.318 1.00 98.12 89 VAL A C 1
ATOM 691 O O . VAL A 1 89 ? 4.152 0.068 -0.643 1.00 98.12 89 VAL A O 1
ATOM 694 N N . GLU A 1 90 ? 3.870 -1.498 0.939 1.00 97.56 90 GLU A N 1
ATOM 695 C CA . GLU A 1 90 ? 5.018 -2.318 0.523 1.00 97.56 90 GLU A CA 1
ATOM 696 C C . GLU A 1 90 ? 4.901 -2.771 -0.942 1.00 97.56 90 GLU A C 1
ATOM 698 O O . GLU A 1 90 ? 5.853 -2.656 -1.713 1.00 97.56 90 GLU A O 1
ATOM 703 N N . GLU A 1 91 ? 3.728 -3.262 -1.351 1.00 97.12 91 GLU A N 1
ATOM 704 C CA . GLU A 1 91 ? 3.469 -3.673 -2.734 1.00 97.12 91 GLU A CA 1
ATOM 705 C C . GLU A 1 91 ? 3.570 -2.491 -3.718 1.00 97.12 91 GLU A C 1
ATOM 707 O O . GLU A 1 91 ? 4.073 -2.664 -4.830 1.00 97.12 91 GLU A O 1
ATOM 712 N N . LEU A 1 92 ? 3.156 -1.286 -3.308 1.00 97.19 92 LEU A N 1
ATOM 713 C CA . LEU A 1 92 ? 3.298 -0.067 -4.105 1.00 97.19 92 LEU A CA 1
ATOM 714 C C . LEU A 1 92 ? 4.771 0.338 -4.277 1.00 97.19 92 LEU A C 1
ATOM 716 O O . LEU A 1 92 ? 5.169 0.699 -5.383 1.00 97.19 92 LEU A O 1
ATOM 720 N N . THR A 1 93 ? 5.594 0.228 -3.228 1.00 96.50 93 THR A N 1
ATOM 721 C CA . THR A 1 93 ? 7.046 0.466 -3.322 1.00 96.50 93 THR A CA 1
ATOM 722 C C . THR A 1 93 ? 7.714 -0.527 -4.273 1.00 96.50 93 THR A C 1
ATOM 724 O O . THR A 1 93 ? 8.501 -0.127 -5.123 1.00 96.50 93 THR A O 1
ATOM 727 N N . ILE A 1 94 ? 7.348 -1.812 -4.205 1.00 96.19 94 ILE A N 1
ATOM 728 C CA . ILE A 1 94 ? 7.871 -2.835 -5.126 1.00 96.19 94 ILE A CA 1
ATOM 729 C C . ILE A 1 94 ? 7.525 -2.502 -6.586 1.00 96.19 94 ILE A C 1
ATOM 731 O O . ILE A 1 94 ? 8.348 -2.711 -7.480 1.00 96.19 94 ILE A O 1
ATOM 735 N N . LEU A 1 95 ? 6.312 -2.004 -6.841 1.00 95.81 95 LEU A N 1
ATOM 736 C CA . LEU A 1 95 ? 5.890 -1.590 -8.179 1.00 95.81 95 LEU A CA 1
ATOM 737 C C . LEU A 1 95 ? 6.714 -0.399 -8.697 1.00 95.81 95 LEU A C 1
ATOM 739 O O . LEU A 1 95 ? 7.107 -0.403 -9.866 1.00 95.81 95 LEU A O 1
ATOM 743 N N . ASP A 1 96 ? 6.989 0.588 -7.841 1.00 95.44 96 ASP A N 1
ATOM 744 C CA . ASP A 1 96 ? 7.814 1.756 -8.178 1.00 95.44 96 ASP A CA 1
ATOM 745 C C . ASP A 1 96 ? 9.273 1.367 -8.471 1.00 95.44 96 ASP A C 1
ATOM 747 O O . ASP A 1 96 ? 9.824 1.733 -9.514 1.00 95.44 96 ASP A O 1
ATOM 751 N N . ASP A 1 97 ? 9.867 0.528 -7.617 1.00 94.88 97 ASP A N 1
ATOM 752 C CA . ASP A 1 97 ? 11.220 -0.008 -7.800 1.00 94.88 97 ASP A CA 1
ATOM 753 C C . ASP A 1 97 ? 11.338 -0.792 -9.113 1.00 94.88 97 ASP A C 1
ATOM 755 O O . ASP A 1 97 ? 12.297 -0.630 -9.878 1.00 94.88 97 ASP A O 1
ATOM 759 N N . TYR A 1 98 ? 10.336 -1.627 -9.414 1.00 91.56 98 TYR A N 1
ATOM 760 C CA . TYR A 1 98 ? 10.272 -2.357 -10.673 1.00 91.56 98 TYR A CA 1
ATOM 761 C C . TYR A 1 98 ? 10.245 -1.394 -11.863 1.00 91.56 98 TYR A C 1
ATOM 763 O O . TYR A 1 98 ? 11.100 -1.504 -12.745 1.00 91.56 98 TYR A O 1
ATOM 771 N N . GLY A 1 99 ? 9.325 -0.425 -11.874 1.00 89.81 99 GLY A N 1
ATOM 772 C CA . GLY A 1 99 ? 9.216 0.555 -12.956 1.00 89.81 99 GLY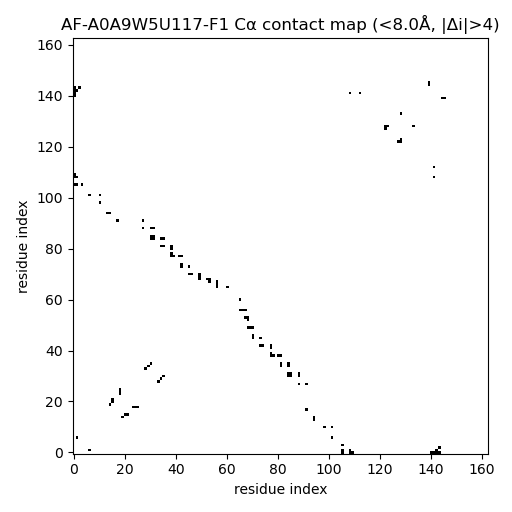 A CA 1
ATOM 773 C C . GLY A 1 99 ? 10.507 1.352 -13.159 1.00 89.81 99 GLY A C 1
ATOM 774 O O . GLY A 1 99 ? 10.982 1.488 -14.289 1.00 89.81 99 GLY A O 1
ATOM 775 N N . THR A 1 100 ? 11.122 1.802 -12.066 1.00 92.56 100 THR A N 1
ATOM 776 C CA . THR A 1 100 ? 12.401 2.521 -12.084 1.00 92.56 100 THR A CA 1
ATOM 777 C C . THR A 1 100 ? 13.516 1.667 -12.688 1.00 92.56 100 THR A C 1
ATOM 779 O O . THR A 1 100 ? 14.239 2.134 -13.570 1.00 92.56 100 THR A O 1
ATOM 782 N N . SER A 1 101 ? 13.620 0.392 -12.296 1.00 89.75 101 SER A N 1
ATOM 783 C CA . SER A 1 101 ? 14.644 -0.519 -12.830 1.00 89.75 101 SER A CA 1
ATOM 784 C C . SER A 1 101 ? 14.526 -0.730 -14.345 1.00 89.75 101 SER A C 1
ATOM 786 O O . SER A 1 101 ? 15.535 -0.744 -15.051 1.00 89.75 101 SER A O 1
ATOM 788 N N . GLN A 1 102 ? 13.298 -0.838 -14.864 1.00 85.88 102 GLN A N 1
ATOM 789 C CA . GLN A 1 102 ? 13.054 -1.015 -16.296 1.00 85.88 102 GLN A CA 1
ATOM 790 C C . GLN A 1 102 ? 13.474 0.223 -17.104 1.00 85.88 102 GLN A C 1
ATOM 792 O O . GLN A 1 102 ? 14.045 0.110 -18.196 1.00 85.88 102 GLN A O 1
ATOM 797 N N . LEU A 1 103 ? 13.220 1.417 -16.563 1.00 89.38 103 LEU A N 1
ATOM 798 C CA . LEU A 1 103 ? 13.594 2.676 -17.204 1.00 89.38 103 LEU A CA 1
ATOM 799 C C . LEU A 1 103 ? 15.104 2.930 -17.165 1.00 89.38 103 LEU A C 1
ATOM 801 O O . LEU A 1 103 ? 15.656 3.398 -18.163 1.00 89.38 103 LEU A O 1
ATOM 805 N N . GLU A 1 104 ? 15.787 2.588 -16.071 1.00 87.62 104 GLU A N 1
ATOM 806 C CA . GLU A 1 104 ? 17.252 2.677 -16.013 1.00 87.62 104 GLU A CA 1
ATOM 807 C C . GLU A 1 104 ? 17.907 1.726 -17.021 1.00 87.62 104 GLU A C 1
ATOM 809 O O . GLU A 1 104 ? 18.767 2.157 -17.792 1.00 87.62 104 GLU A O 1
ATOM 814 N N . GLN A 1 105 ? 17.418 0.487 -17.145 1.00 81.06 105 GLN A N 1
ATOM 815 C CA . GLN A 1 105 ? 17.925 -0.441 -18.160 1.00 81.06 105 GLN A CA 1
ATOM 816 C C . GLN A 1 105 ? 17.721 0.089 -19.588 1.00 81.06 105 GLN A C 1
ATOM 818 O O . GLN A 1 105 ? 18.617 0.004 -20.431 1.00 81.06 105 GLN A O 1
ATOM 823 N N . THR A 1 106 ? 16.551 0.678 -19.857 1.00 82.75 106 THR A N 1
ATOM 824 C CA . THR A 1 106 ? 16.244 1.310 -21.150 1.00 82.75 106 THR A CA 1
ATOM 825 C C . THR A 1 106 ? 17.207 2.462 -21.450 1.00 82.75 106 THR A C 1
ATOM 827 O O . THR A 1 106 ? 17.679 2.622 -22.578 1.00 82.75 106 THR A O 1
ATOM 830 N N . LYS A 1 107 ? 17.518 3.284 -20.446 1.00 84.69 107 LYS A N 1
ATOM 831 C CA . LYS A 1 107 ? 18.452 4.405 -20.571 1.00 84.69 107 LYS A CA 1
ATOM 832 C C . LYS A 1 107 ? 19.873 3.929 -20.876 1.00 84.69 107 LYS A C 1
ATOM 834 O O . LYS A 1 107 ? 20.511 4.513 -21.753 1.00 84.69 107 LYS A O 1
ATOM 839 N N . GLU A 1 108 ? 20.353 2.876 -20.220 1.00 83.56 108 GLU A N 1
ATOM 840 C CA . GLU A 1 108 ? 21.655 2.257 -20.519 1.00 83.56 108 GLU A CA 1
ATOM 841 C C . GLU A 1 108 ? 21.721 1.718 -21.958 1.00 83.56 108 GLU A C 1
ATOM 843 O O . GLU A 1 108 ? 22.696 1.951 -22.682 1.00 83.56 108 GLU A O 1
ATOM 848 N N . ASP A 1 109 ? 20.648 1.065 -22.414 1.00 78.31 109 ASP A N 1
ATOM 849 C CA . ASP A 1 109 ? 20.534 0.565 -23.786 1.00 78.31 109 ASP A CA 1
ATOM 850 C C . ASP A 1 109 ? 20.606 1.714 -24.816 1.00 78.31 109 ASP A C 1
ATOM 852 O O . ASP A 1 109 ? 21.327 1.628 -25.817 1.00 78.31 109 ASP A O 1
ATOM 856 N N . LEU A 1 110 ? 19.911 2.831 -24.563 1.00 83.50 110 LEU A N 1
ATOM 857 C CA . LEU A 1 110 ? 19.950 4.020 -25.425 1.00 83.50 110 LEU A CA 1
ATOM 858 C C . LEU A 1 110 ? 21.327 4.702 -25.430 1.00 83.50 110 LEU A C 1
ATOM 860 O O . LEU A 1 110 ? 21.779 5.182 -26.474 1.00 83.50 110 LEU A O 1
ATOM 864 N N . GLN A 1 111 ? 22.017 4.742 -24.289 1.00 84.50 111 GLN A N 1
ATOM 865 C CA . GLN A 1 111 ? 23.384 5.267 -24.203 1.00 84.50 111 GLN A CA 1
ATOM 866 C C . GLN A 1 111 ? 24.369 4.408 -25.002 1.00 84.50 111 GLN A C 1
ATOM 868 O O . GLN A 1 111 ? 25.227 4.948 -25.711 1.00 84.50 111 GLN A O 1
ATOM 873 N N . THR A 1 112 ? 24.204 3.086 -24.954 1.00 80.19 112 THR A N 1
ATOM 874 C CA . THR A 1 112 ? 24.978 2.137 -25.763 1.00 80.19 112 THR A CA 1
ATOM 875 C C . THR A 1 112 ? 24.763 2.390 -27.255 1.00 80.19 112 THR A C 1
ATOM 877 O O . THR A 1 112 ? 25.732 2.580 -27.992 1.00 80.19 112 THR A O 1
ATOM 880 N N . MET A 1 113 ? 23.506 2.505 -27.701 1.00 79.88 113 MET A N 1
ATOM 881 C CA . MET A 1 113 ? 23.193 2.828 -29.100 1.00 79.88 113 MET A CA 1
ATOM 882 C C . MET A 1 113 ? 23.789 4.161 -29.551 1.00 79.88 113 MET A C 1
ATOM 884 O O . MET A 1 113 ? 24.352 4.247 -30.641 1.00 79.88 113 MET A O 1
ATOM 888 N N . LYS A 1 114 ? 23.689 5.206 -28.722 1.00 83.38 114 LYS A N 1
ATOM 889 C CA . LYS A 1 114 ? 24.269 6.517 -29.032 1.00 83.38 114 LYS A CA 1
ATOM 890 C C . LYS A 1 114 ? 25.785 6.431 -29.211 1.00 83.38 114 LYS A C 1
ATOM 892 O O . LYS A 1 114 ? 26.321 6.997 -30.164 1.00 83.38 114 LYS A O 1
ATOM 897 N N . THR A 1 115 ? 26.466 5.725 -28.310 1.00 83.12 115 THR A N 1
ATOM 898 C CA . THR A 1 115 ? 27.919 5.512 -28.379 1.00 83.12 115 THR A CA 1
ATOM 899 C C . THR A 1 115 ? 28.295 4.802 -29.675 1.00 83.12 115 THR A C 1
ATOM 901 O O . THR A 1 115 ? 29.197 5.243 -30.383 1.00 83.12 115 THR A O 1
ATOM 904 N N . TYR A 1 116 ? 27.537 3.769 -30.038 1.00 78.12 116 TYR A N 1
ATOM 905 C CA . TYR A 1 116 ? 27.763 3.011 -31.261 1.00 78.12 116 TYR A CA 1
ATOM 906 C C . TYR A 1 116 ? 27.560 3.847 -32.537 1.00 78.12 116 TYR A C 1
ATOM 908 O O . TYR A 1 116 ? 28.418 3.858 -33.418 1.00 78.12 116 TYR A O 1
ATOM 916 N N . LEU A 1 117 ? 26.464 4.612 -32.625 1.00 81.38 117 LEU A N 1
ATOM 917 C CA . LEU A 1 117 ? 26.214 5.517 -33.755 1.00 81.38 117 LEU A CA 1
ATOM 918 C C . LEU A 1 117 ? 27.312 6.579 -33.897 1.00 81.38 117 LEU A C 1
ATOM 920 O O . LEU A 1 117 ? 27.713 6.905 -35.013 1.00 81.38 117 LEU A O 1
ATOM 924 N N . THR A 1 118 ? 27.821 7.081 -32.769 1.00 84.62 118 THR A N 1
ATOM 925 C CA . THR A 1 118 ? 28.928 8.045 -32.754 1.00 84.62 118 THR A CA 1
ATOM 926 C C . THR A 1 118 ? 30.214 7.422 -33.309 1.00 84.62 118 THR A C 1
ATOM 928 O O . THR A 1 118 ? 30.896 8.064 -34.105 1.00 84.62 118 THR A O 1
ATOM 931 N N . ASP A 1 119 ? 30.534 6.172 -32.952 1.00 80.31 119 ASP A N 1
ATOM 932 C CA . ASP A 1 119 ? 31.711 5.465 -33.489 1.00 80.31 119 ASP A CA 1
ATOM 933 C C . ASP A 1 119 ? 31.605 5.257 -35.011 1.00 80.31 119 ASP A C 1
ATOM 935 O O . ASP A 1 119 ? 32.548 5.552 -35.747 1.00 80.31 119 ASP A O 1
ATOM 939 N N . ILE A 1 120 ? 30.431 4.850 -35.514 1.00 78.94 120 ILE A N 1
ATOM 940 C CA . ILE A 1 120 ? 30.183 4.737 -36.963 1.00 78.94 120 ILE A CA 1
ATOM 941 C C . ILE A 1 120 ? 30.382 6.083 -37.665 1.00 78.94 120 ILE A C 1
ATOM 943 O O . ILE A 1 120 ? 31.044 6.141 -38.703 1.00 78.94 120 ILE A O 1
ATOM 947 N N . GLU A 1 121 ? 29.815 7.163 -37.122 1.00 79.56 121 GLU A N 1
ATOM 948 C CA . GLU A 1 121 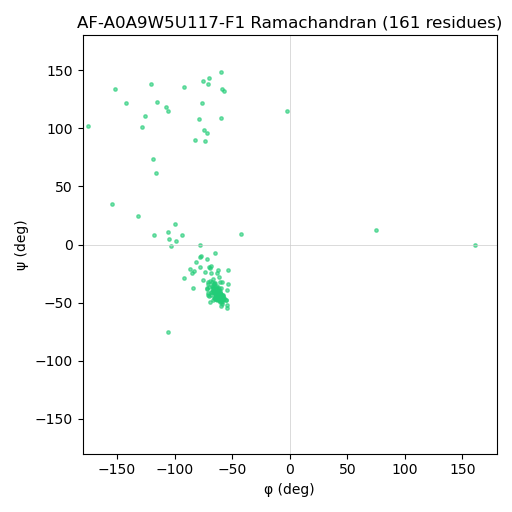? 29.932 8.498 -37.712 1.00 79.56 121 GLU A CA 1
ATOM 949 C C . GLU A 1 121 ? 31.400 8.944 -37.803 1.00 79.56 121 GLU A C 1
ATOM 951 O O . GLU A 1 121 ? 31.824 9.480 -38.832 1.00 79.56 121 GLU A O 1
ATOM 956 N N . LEU A 1 122 ? 32.192 8.694 -36.757 1.00 82.56 122 LEU A N 1
ATOM 957 C CA . LEU A 1 122 ? 33.617 9.024 -36.727 1.00 82.56 122 LEU A CA 1
ATOM 958 C C . LEU A 1 122 ? 34.412 8.227 -37.764 1.00 82.56 122 LEU A C 1
ATOM 960 O O . LEU A 1 122 ? 35.185 8.822 -38.517 1.00 82.56 122 LEU A O 1
ATOM 964 N N . ARG A 1 123 ? 34.188 6.911 -37.854 1.00 73.94 123 ARG A N 1
ATOM 965 C CA . ARG A 1 123 ? 34.868 6.044 -38.833 1.00 73.94 123 ARG A CA 1
ATOM 966 C C . ARG A 1 123 ? 34.480 6.365 -40.274 1.00 73.94 123 ARG A C 1
ATOM 968 O O . ARG A 1 123 ? 35.312 6.272 -41.175 1.00 73.94 123 ARG A O 1
ATOM 975 N N . PHE A 1 124 ? 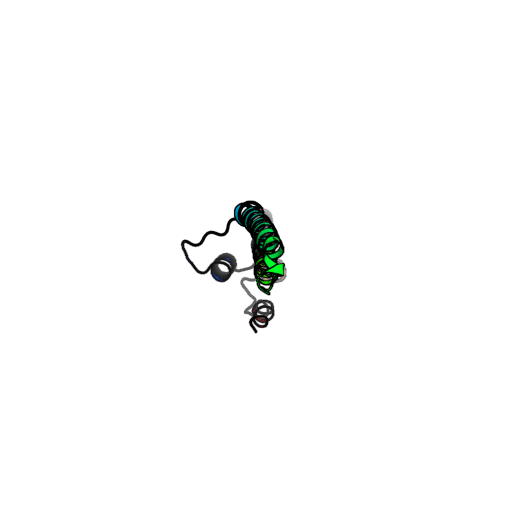33.230 6.774 -40.506 1.00 76.69 124 PHE A N 1
ATOM 976 C CA . PHE A 1 124 ? 32.793 7.257 -41.816 1.00 76.69 124 PHE A CA 1
ATOM 977 C C . PHE A 1 124 ? 33.540 8.529 -42.211 1.00 76.69 124 PHE A C 1
ATOM 979 O O . PHE A 1 124 ? 34.079 8.614 -43.313 1.00 76.69 124 PHE A O 1
ATOM 986 N N . LYS A 1 125 ? 33.621 9.503 -41.298 1.00 80.06 125 LYS A N 1
ATOM 987 C CA . LYS A 1 125 ? 34.324 10.770 -41.541 1.00 80.06 125 LYS A CA 1
ATOM 988 C C . LYS A 1 125 ? 35.833 10.595 -41.718 1.00 80.06 125 LYS A C 1
ATOM 990 O O . LYS A 1 125 ? 36.425 11.349 -42.484 1.00 80.06 125 LYS A O 1
ATOM 995 N N . SER A 1 126 ? 36.455 9.635 -41.033 1.00 81.38 126 SER A N 1
ATOM 996 C CA . SER A 1 126 ? 37.896 9.374 -41.152 1.00 81.38 126 SER A CA 1
ATOM 997 C C . SER A 1 126 ? 38.284 8.590 -42.412 1.00 81.38 126 SER A C 1
ATOM 999 O O . SER A 1 126 ? 39.471 8.501 -42.715 1.00 81.38 126 SER A O 1
ATOM 1001 N N . GLY A 1 127 ? 37.314 8.035 -43.151 1.00 70.38 127 GLY A N 1
ATOM 1002 C CA . GLY A 1 127 ? 37.570 7.166 -44.305 1.00 70.38 127 GLY A CA 1
ATOM 1003 C C . GLY A 1 127 ? 38.045 5.754 -43.932 1.00 70.38 127 GLY A C 1
ATOM 1004 O O . GLY A 1 127 ? 38.488 5.019 -44.809 1.00 70.38 127 GLY A O 1
ATOM 1005 N N . ASP A 1 128 ? 37.939 5.371 -42.654 1.00 67.50 128 ASP A N 1
ATOM 1006 C CA . ASP A 1 128 ? 38.414 4.091 -42.095 1.00 67.50 128 ASP A CA 1
ATOM 1007 C C . ASP A 1 128 ? 37.322 2.997 -42.062 1.00 67.50 128 ASP A C 1
ATOM 1009 O O . ASP A 1 128 ? 37.488 1.917 -41.490 1.00 67.50 128 ASP A O 1
ATOM 1013 N N . LEU A 1 129 ? 36.159 3.247 -42.677 1.00 62.69 129 LEU A N 1
ATOM 1014 C CA . LEU A 1 129 ? 35.107 2.235 -42.800 1.00 62.69 129 LEU A CA 1
ATOM 1015 C C . LEU A 1 129 ? 35.477 1.168 -43.839 1.00 62.69 129 LEU A C 1
ATOM 1017 O O . LEU A 1 129 ? 35.114 1.241 -45.011 1.00 62.69 129 LEU A O 1
ATOM 1021 N N . SER A 1 130 ? 36.159 0.127 -43.374 1.00 58.53 130 SER A N 1
ATOM 1022 C CA . SER A 1 130 ? 36.255 -1.168 -44.047 1.00 58.53 130 SER A CA 1
ATOM 1023 C C . SER A 1 130 ? 35.148 -2.102 -43.546 1.00 58.53 130 SER A C 1
ATOM 1025 O O . SER A 1 130 ? 34.952 -2.238 -42.337 1.00 58.53 130 SER A O 1
ATOM 1027 N N . VAL A 1 131 ? 34.470 -2.814 -44.459 1.00 54.12 131 VAL A N 1
ATOM 1028 C CA . VAL A 1 131 ? 33.469 -3.864 -44.145 1.00 54.12 131 VAL A CA 1
ATOM 1029 C C . VAL A 1 131 ? 34.036 -4.940 -43.195 1.00 54.12 131 VAL A C 1
ATOM 1031 O O . VAL A 1 131 ? 33.274 -5.586 -42.484 1.00 54.12 131 VAL A O 1
ATOM 1034 N N . GLY A 1 132 ? 35.365 -5.102 -43.124 1.00 55.03 132 GLY A N 1
ATOM 1035 C CA . GLY A 1 132 ? 36.037 -6.053 -42.230 1.00 55.03 132 GLY A CA 1
ATOM 1036 C C . GLY A 1 132 ? 36.222 -5.598 -40.773 1.00 55.03 132 GLY A C 1
ATOM 1037 O O . GLY A 1 132 ? 36.486 -6.446 -39.929 1.00 55.03 132 GLY A O 1
ATOM 1038 N N . ASN A 1 133 ? 36.066 -4.303 -40.465 1.00 53.50 133 ASN A N 1
ATOM 1039 C CA . ASN A 1 133 ? 36.227 -3.745 -39.108 1.00 53.50 133 ASN A CA 1
ATOM 1040 C C . ASN A 1 133 ? 34.889 -3.403 -38.429 1.00 53.50 133 ASN A C 1
ATOM 1042 O O . ASN A 1 133 ? 34.872 -2.822 -37.341 1.00 53.50 133 ASN A O 1
ATOM 1046 N N . PHE A 1 134 ? 33.767 -3.735 -39.072 1.00 56.12 134 PHE A N 1
ATOM 1047 C CA . PHE A 1 134 ? 32.443 -3.617 -38.479 1.00 56.12 134 PHE A CA 1
ATOM 1048 C C . PHE A 1 134 ? 32.259 -4.746 -37.461 1.00 56.12 134 PHE A C 1
ATOM 1050 O O . PHE A 1 134 ? 31.975 -5.888 -37.828 1.00 56.12 134 PHE A O 1
ATOM 1057 N N . ASP A 1 135 ? 32.466 -4.437 -36.181 1.00 62.31 135 ASP A N 1
ATOM 1058 C CA . ASP A 1 135 ? 32.271 -5.407 -35.109 1.00 62.31 135 ASP A CA 1
ATOM 1059 C C . ASP A 1 135 ? 30.774 -5.671 -34.898 1.00 62.31 135 ASP A C 1
ATOM 1061 O O . ASP A 1 135 ? 30.058 -4.940 -34.209 1.00 62.31 135 ASP A O 1
ATOM 1065 N N . LEU A 1 136 ? 30.300 -6.743 -35.529 1.00 55.81 136 LEU A N 1
ATOM 1066 C CA . LEU A 1 136 ? 28.956 -7.273 -35.345 1.00 55.81 136 LEU A CA 1
ATOM 1067 C C . LEU A 1 136 ? 28.715 -7.755 -33.910 1.00 55.81 136 LEU A C 1
ATOM 1069 O O . LEU A 1 136 ? 27.560 -7.775 -33.509 1.00 55.81 136 LEU A O 1
ATOM 1073 N N . GLU A 1 137 ? 29.732 -8.127 -33.124 1.00 56.69 137 GLU A N 1
ATOM 1074 C CA . GLU A 1 137 ? 29.551 -8.539 -31.722 1.00 56.69 137 GLU A CA 1
ATOM 1075 C C . GLU A 1 137 ? 29.164 -7.352 -30.828 1.00 56.69 137 GLU A C 1
ATOM 1077 O O . GLU A 1 137 ? 28.273 -7.489 -29.986 1.00 56.69 137 GLU A O 1
ATOM 1082 N N . ALA A 1 138 ? 29.710 -6.158 -31.093 1.00 54.97 138 ALA A N 1
ATOM 1083 C CA . ALA A 1 138 ? 29.277 -4.913 -30.449 1.00 54.97 138 ALA A CA 1
ATOM 1084 C C . ALA A 1 138 ? 27.797 -4.580 -30.737 1.00 54.97 138 ALA A C 1
ATOM 1086 O O . ALA A 1 138 ? 27.123 -3.972 -29.908 1.00 54.97 138 ALA A O 1
ATOM 1087 N N . VAL A 1 139 ? 27.270 -5.031 -31.885 1.00 52.41 139 VAL A N 1
ATOM 1088 C CA . VAL A 1 139 ? 25.857 -4.875 -32.285 1.00 52.41 139 VAL A CA 1
ATOM 1089 C C . VAL A 1 139 ? 24.988 -6.054 -31.852 1.00 52.41 139 VAL A C 1
ATOM 1091 O O . VAL A 1 139 ? 23.808 -5.877 -31.585 1.00 52.41 139 VAL A O 1
ATOM 1094 N N . LYS A 1 140 ? 25.533 -7.265 -31.722 1.00 52.53 140 LYS A N 1
ATOM 1095 C CA . LYS A 1 140 ? 24.793 -8.456 -31.265 1.00 52.53 140 LYS A CA 1
ATOM 1096 C C . LYS A 1 140 ? 24.394 -8.375 -29.790 1.00 52.53 140 LYS A C 1
ATOM 1098 O O . LYS A 1 140 ? 23.407 -8.999 -29.405 1.00 52.53 140 LYS A O 1
ATOM 1103 N N . GLY A 1 141 ? 25.118 -7.599 -28.976 1.00 50.81 141 GLY A N 1
ATOM 1104 C CA . GLY A 1 141 ? 24.685 -7.211 -27.625 1.00 50.81 141 GLY A CA 1
ATOM 1105 C C . GLY A 1 141 ? 23.491 -6.241 -27.623 1.00 50.81 141 GLY A C 1
ATOM 1106 O O . GLY A 1 141 ? 22.737 -6.160 -26.653 1.00 50.81 141 GLY A O 1
ATOM 1107 N N . ILE A 1 142 ? 23.251 -5.554 -28.743 1.00 54.53 142 ILE A N 1
ATOM 1108 C CA . ILE A 1 142 ? 22.087 -4.699 -28.973 1.00 54.53 142 ILE A CA 1
ATOM 1109 C C . ILE A 1 142 ? 20.947 -5.629 -29.402 1.00 54.53 142 ILE A C 1
ATOM 1111 O O . ILE A 1 142 ? 20.803 -5.952 -30.573 1.00 54.53 142 ILE A O 1
ATOM 1115 N N . GLY A 1 143 ? 20.190 -6.118 -28.411 1.00 52.69 143 GLY A N 1
ATOM 1116 C CA . GLY A 1 143 ? 19.144 -7.167 -28.455 1.00 52.69 143 GLY A CA 1
ATOM 1117 C C . GLY A 1 143 ? 18.104 -7.237 -29.595 1.00 52.69 143 GLY A C 1
ATOM 1118 O O . GLY A 1 143 ? 17.219 -8.077 -29.520 1.00 52.69 143 GLY A O 1
ATOM 1119 N N . ALA A 1 144 ? 18.218 -6.470 -30.678 1.00 50.31 144 ALA A N 1
ATOM 1120 C CA . ALA A 1 144 ? 17.431 -6.636 -31.900 1.00 50.31 144 ALA A CA 1
ATOM 1121 C C . ALA A 1 144 ? 17.689 -7.969 -32.652 1.00 50.31 144 ALA A C 1
ATOM 1123 O O . ALA A 1 144 ? 16.975 -8.264 -33.606 1.00 50.31 144 ALA A O 1
ATOM 1124 N N . TYR A 1 145 ? 18.680 -8.782 -32.246 1.00 41.19 145 TYR A N 1
ATOM 1125 C CA . TYR A 1 145 ? 19.067 -10.029 -32.937 1.00 41.19 145 TYR A CA 1
ATOM 1126 C C . TYR A 1 145 ? 19.236 -11.271 -32.041 1.00 41.19 145 TYR A C 1
ATOM 1128 O O . TYR A 1 145 ? 19.937 -12.212 -32.419 1.00 41.19 145 TYR A O 1
ATOM 1136 N N . LYS A 1 146 ? 18.585 -11.336 -30.873 1.00 40.00 146 LYS A N 1
ATOM 1137 C CA . LYS A 1 146 ? 18.450 -12.606 -30.138 1.00 40.00 146 LYS A CA 1
ATOM 1138 C C . LYS A 1 146 ? 16.988 -12.886 -29.830 1.00 40.00 146 LYS A C 1
ATOM 1140 O O . LYS A 1 146 ? 16.373 -12.191 -29.033 1.00 40.00 146 LYS A O 1
ATOM 1145 N N . GLY A 1 147 ? 16.464 -13.912 -30.498 1.00 41.91 147 GLY A N 1
ATOM 1146 C CA . GLY A 1 147 ? 15.169 -14.495 -30.186 1.00 41.91 147 GLY A CA 1
ATOM 1147 C C . GLY A 1 147 ? 15.142 -15.009 -28.750 1.00 41.91 147 GLY A C 1
ATOM 1148 O O . GLY A 1 147 ? 16.094 -15.642 -28.296 1.00 41.91 147 GLY A O 1
ATOM 1149 N N . ASP A 1 148 ? 14.047 -14.665 -28.081 1.00 43.19 148 ASP A N 1
ATOM 1150 C CA . ASP A 1 148 ? 13.495 -15.206 -26.845 1.00 43.19 148 ASP A CA 1
ATOM 1151 C C . ASP A 1 148 ? 14.223 -16.387 -26.196 1.00 43.19 148 ASP A C 1
ATOM 1153 O O . ASP A 1 148 ? 14.148 -17.521 -26.667 1.00 43.19 148 ASP A O 1
ATOM 1157 N N . SER A 1 149 ? 14.759 -16.133 -25.004 1.00 39.53 149 SER A N 1
ATOM 1158 C CA . SER A 1 149 ? 14.662 -17.049 -23.864 1.00 39.53 149 SER A CA 1
ATOM 1159 C C . SER A 1 149 ? 15.283 -16.367 -22.646 1.00 39.53 149 SER A C 1
ATOM 1161 O O . SER A 1 149 ? 16.502 -16.295 -22.597 1.00 39.53 149 SER A O 1
ATOM 1163 N N . GLU A 1 150 ? 14.475 -15.831 -21.716 1.00 43.31 150 GLU A N 1
ATOM 1164 C CA . GLU A 1 150 ? 14.733 -15.832 -20.247 1.00 43.31 150 GLU A CA 1
ATOM 1165 C C . GLU A 1 150 ? 13.943 -14.796 -19.415 1.00 43.31 150 GLU A C 1
ATOM 1167 O O . GLU A 1 150 ? 14.028 -14.827 -18.189 1.00 43.31 150 GLU A O 1
ATOM 1172 N N . CYS A 1 151 ? 13.082 -13.941 -19.983 1.00 42.56 151 CYS A N 1
ATOM 1173 C CA . CYS A 1 151 ? 12.434 -12.894 -19.167 1.00 42.56 151 CYS A CA 1
ATOM 1174 C C . CYS A 1 151 ? 11.250 -13.357 -18.272 1.00 42.56 151 CYS A C 1
ATOM 1176 O O . CYS A 1 151 ? 10.694 -12.577 -17.506 1.00 42.56 151 CYS A O 1
ATOM 1178 N N . CYS A 1 152 ? 10.858 -14.638 -18.279 1.00 42.78 152 CYS A N 1
ATOM 1179 C CA . CYS A 1 152 ? 9.628 -15.091 -17.600 1.00 42.78 152 CYS A CA 1
ATOM 1180 C C . CYS A 1 152 ? 9.807 -15.747 -16.213 1.00 42.78 152 CYS A C 1
ATOM 1182 O O . CYS A 1 152 ? 8.891 -16.424 -15.738 1.00 42.78 152 CYS A O 1
ATOM 1184 N N . LEU A 1 153 ? 10.943 -15.587 -15.524 1.00 38.94 153 LEU A N 1
ATOM 1185 C CA . LEU A 1 153 ? 11.135 -16.235 -14.212 1.00 38.94 153 LEU A CA 1
ATOM 1186 C C . LEU A 1 153 ? 10.411 -15.533 -13.045 1.00 38.94 153 LEU A C 1
ATOM 1188 O O . LEU A 1 153 ? 10.132 -16.179 -12.032 1.00 38.94 153 LEU A O 1
ATOM 1192 N N . TRP A 1 154 ? 10.024 -14.260 -13.183 1.00 41.03 154 TRP A N 1
ATOM 1193 C CA . TRP A 1 154 ? 9.378 -13.511 -12.093 1.00 41.03 154 TRP A CA 1
ATOM 1194 C C . TRP A 1 154 ? 7.857 -13.701 -11.986 1.00 41.03 154 TRP A C 1
ATOM 1196 O O . TRP A 1 154 ? 7.312 -13.657 -10.881 1.00 41.03 154 TRP A O 1
ATOM 1206 N N . THR A 1 155 ? 7.161 -14.059 -13.070 1.00 42.31 155 THR A N 1
ATOM 1207 C CA . THR A 1 155 ? 5.704 -14.310 -13.042 1.00 42.31 155 THR A CA 1
ATOM 1208 C C . THR A 1 155 ? 5.308 -15.610 -12.329 1.00 42.31 155 THR A C 1
ATOM 1210 O O . THR A 1 155 ? 4.137 -15.795 -11.990 1.00 42.31 155 THR A O 1
ATOM 1213 N N . ARG A 1 156 ? 6.256 -16.513 -12.025 1.00 39.31 156 ARG A N 1
ATOM 1214 C CA . ARG A 1 156 ? 5.974 -17.745 -11.258 1.00 39.31 156 ARG A CA 1
ATOM 1215 C C . ARG A 1 156 ? 6.044 -17.576 -9.741 1.00 39.31 156 ARG A C 1
ATOM 1217 O O . ARG A 1 156 ? 5.444 -18.388 -9.040 1.00 39.31 156 ARG A O 1
ATOM 1224 N N . ARG A 1 157 ? 6.726 -16.552 -9.211 1.00 38.03 157 ARG A N 1
ATOM 1225 C CA . ARG A 1 157 ? 6.985 -16.467 -7.760 1.00 38.03 157 ARG A CA 1
ATOM 1226 C C . ARG A 1 157 ? 5.828 -15.875 -6.947 1.00 38.03 157 ARG A C 1
ATOM 1228 O O . ARG A 1 157 ? 5.694 -16.217 -5.779 1.00 38.03 157 ARG A O 1
ATOM 1235 N N . TYR A 1 158 ? 4.939 -15.099 -7.569 1.00 43.91 158 TYR A N 1
ATOM 1236 C CA . TYR A 1 158 ? 3.803 -14.457 -6.884 1.00 43.91 158 TYR A CA 1
ATOM 1237 C C . TYR A 1 158 ? 2.438 -15.127 -7.113 1.00 43.91 158 TYR A C 1
ATOM 1239 O O . TYR A 1 158 ? 1.448 -14.733 -6.502 1.00 43.91 158 TYR A O 1
ATOM 1247 N N . LYS A 1 159 ? 2.363 -16.198 -7.918 1.00 42.97 159 LYS A N 1
ATOM 1248 C CA . LYS A 1 159 ? 1.113 -16.965 -8.104 1.00 42.97 159 LYS A CA 1
ATOM 1249 C C . LYS A 1 159 ? 0.764 -17.912 -6.944 1.00 42.97 159 LYS A C 1
ATOM 1251 O O . LYS A 1 159 ? -0.354 -18.410 -6.904 1.00 42.97 159 LYS A O 1
ATOM 1256 N N . PHE A 1 160 ? 1.664 -18.130 -5.981 1.00 38.00 160 PHE A N 1
ATOM 1257 C CA . PHE A 1 160 ? 1.455 -19.037 -4.841 1.00 38.00 160 PHE A CA 1
ATOM 1258 C C . PHE A 1 160 ? 1.456 -18.297 -3.498 1.00 38.00 160 PHE A C 1
ATOM 1260 O O . PHE A 1 160 ? 2.298 -18.539 -2.639 1.00 38.00 160 PHE A O 1
ATOM 1267 N N . ARG A 1 161 ? 0.510 -17.374 -3.299 1.00 37.41 161 ARG A N 1
ATOM 1268 C CA . ARG A 1 161 ? 0.166 -16.906 -1.942 1.00 37.41 161 ARG A CA 1
ATOM 1269 C C . ARG A 1 161 ? -1.263 -16.374 -1.809 1.00 37.41 161 ARG A C 1
ATOM 1271 O O . ARG A 1 161 ? -1.530 -15.446 -1.054 1.00 37.41 161 ARG A O 1
ATOM 1278 N N . LYS A 1 162 ? -2.187 -16.987 -2.549 1.00 41.59 162 LYS A N 1
ATOM 1279 C CA . LYS A 1 162 ? -3.625 -16.922 -2.272 1.00 41.59 162 LYS A CA 1
ATOM 1280 C C . LYS A 1 162 ? -4.139 -18.328 -1.994 1.00 41.59 162 LYS A C 1
ATOM 1282 O O . LYS A 1 162 ? -4.757 -18.892 -2.879 1.00 41.59 162 LYS A O 1
ATOM 1287 N N . TYR A 1 163 ? -3.822 -18.867 -0.820 1.00 40.53 163 TYR A N 1
ATOM 1288 C CA . TYR A 1 163 ? -4.626 -19.816 -0.040 1.00 40.53 163 TYR A CA 1
ATOM 1289 C C . TYR A 1 163 ? -4.154 -19.725 1.409 1.00 40.53 163 TYR A C 1
ATOM 1291 O O . TYR A 1 163 ? -2.916 -19.675 1.602 1.00 40.53 163 TYR A O 1
#

Mean predicted aligned error: 11.11 Å

InterPro domains:
  IPR006829 LXG domain [PF04740] (3-130)
  IPR006829 LXG domain [PS51756] (1-163)

Radius of gyration: 29.83 Å; Cα contacts (8 Å, |Δi|>4): 70; chains: 1; bounding box: 68×31×87 Å

Secondary structure (DSSP, 8-state):
---HHHHHHHHHHHHHHH--STT----HHIIIIIIHHHHHHHHHHHHHHHHHHHHHHHHTTTTS--PPP--HHHHHHHHHHHHHHHHHHHHHHHHHHHHHHHHHHHHHHHHHHHHHHHHHHHHHHHT---GGG--HHHHHTSSTT----STTSSTTTSSS---